Protein AF-A0A4Z2GE53-F1 (afdb_monomer)

pLDDT: mean 82.27, std 9.81, range [39.75, 93.56]

Radius of gyration: 18.79 Å; Cα contacts (8 Å, |Δi|>4): 258; chains: 1; bounding box: 50×31×54 Å

Secondary structure (DSSP, 8-state):
----S---TT-HHHHHHT----BTTB-TT-----EE-TT--EEEEEEB-S-TT-EEEEEETT--EEETTEEESEEEE-BT-EEEEEE---S---EEEEEEEEEEEEEESSSEEEEEEEEEEEEEEP-EE-

Mean predicted aligned error: 7.86 Å

Solvent-accessible s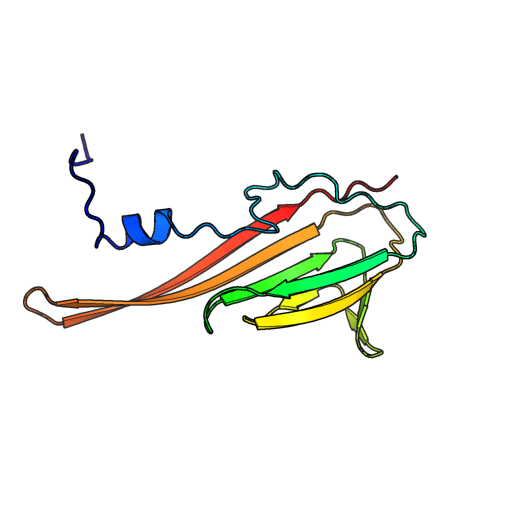urface area (backbone atoms only — not comparable to full-atom values): 7638 Å² total; per-residue (Å²): 134,90,74,75,95,69,84,53,80,87,36,66,74,50,49,55,72,68,60,77,79,57,61,96,86,29,51,89,41,67,48,75,89,53,65,51,43,59,68,40,85,45,75,48,81,49,69,24,78,70,52,93,51,35,43,33,37,42,32,39,43,85,30,53,28,43,44,95,97,39,80,42,42,62,48,78,30,42,41,83,34,73,50,67,34,42,30,53,35,78,46,70,39,45,33,36,40,37,39,35,39,55,54,75,52,75,50,79,85,88,62,82,48,76,50,76,51,75,50,76,50,78,33,55,33,62,34,47,47,105

Structure (mmCIF, N/CA/C/O backbone):
data_AF-A0A4Z2GE53-F1
#
_entry.id   AF-A0A4Z2GE53-F1
#
loop_
_atom_site.group_PDB
_atom_site.id
_atom_site.type_symbol
_atom_site.label_atom_id
_atom_site.label_alt_id
_atom_site.label_comp_id
_atom_site.label_asym_id
_atom_site.label_entity_id
_atom_site.label_seq_id
_atom_site.pdbx_PDB_ins_code
_atom_site.Cartn_x
_atom_site.Cartn_y
_atom_site.Cartn_z
_atom_site.occupancy
_atom_site.B_iso_or_equiv
_atom_site.auth_seq_id
_atom_site.auth_comp_id
_atom_site.auth_asym_id
_atom_site.auth_atom_id
_atom_site.pdbx_PDB_model_num
ATOM 1 N N . MET A 1 1 ? 6.035 20.461 -33.605 1.00 39.75 1 MET A N 1
ATOM 2 C CA . MET A 1 1 ? 4.991 19.574 -33.055 1.00 39.75 1 MET A CA 1
ATOM 3 C C . MET A 1 1 ? 5.729 18.315 -32.642 1.00 39.75 1 MET A C 1
ATOM 5 O O . MET A 1 1 ? 6.216 17.613 -33.514 1.00 39.75 1 MET A O 1
ATOM 9 N N . PHE A 1 2 ? 6.036 18.197 -31.351 1.00 47.28 2 PHE A N 1
ATOM 10 C CA . PHE A 1 2 ? 6.954 17.187 -30.820 1.00 47.28 2 PHE A CA 1
ATOM 11 C C . PHE A 1 2 ? 6.198 15.880 -30.575 1.00 47.28 2 PHE A C 1
ATOM 13 O O . PHE A 1 2 ? 5.141 15.904 -29.953 1.00 47.28 2 PHE A O 1
ATOM 20 N N . GLY A 1 3 ? 6.745 14.780 -31.091 1.00 52.62 3 GLY A N 1
ATOM 21 C CA . GLY A 1 3 ? 6.199 13.429 -30.993 1.00 52.62 3 GLY A CA 1
ATOM 22 C C . GLY A 1 3 ? 6.334 12.719 -32.336 1.00 52.62 3 GLY A C 1
ATOM 23 O O . GLY A 1 3 ? 5.514 12.931 -33.227 1.00 52.62 3 GLY A O 1
ATOM 24 N N . SER A 1 4 ? 7.397 11.929 -32.510 1.00 60.38 4 SER A N 1
ATOM 25 C CA . SER A 1 4 ? 7.471 10.962 -33.606 1.00 60.38 4 SER A CA 1
ATOM 26 C C . SER A 1 4 ? 6.324 9.963 -33.455 1.00 60.38 4 SER A C 1
ATOM 28 O O . SER A 1 4 ? 6.013 9.540 -32.347 1.00 60.38 4 SER A O 1
ATOM 30 N N . THR A 1 5 ? 5.694 9.576 -34.561 1.00 63.88 5 THR A N 1
ATOM 31 C CA . THR A 1 5 ? 4.633 8.552 -34.600 1.00 63.88 5 THR A CA 1
ATOM 32 C C . THR A 1 5 ? 5.128 7.139 -34.283 1.00 63.88 5 THR A C 1
ATOM 34 O O . THR A 1 5 ? 4.321 6.218 -34.205 1.00 63.88 5 THR A O 1
ATOM 37 N N . ASP A 1 6 ? 6.437 6.974 -34.100 1.00 67.31 6 ASP A N 1
ATOM 38 C CA . ASP A 1 6 ? 7.075 5.695 -33.832 1.00 67.31 6 ASP A CA 1
ATOM 39 C C . ASP A 1 6 ? 7.196 5.472 -32.321 1.00 67.31 6 ASP A C 1
ATOM 41 O O . ASP A 1 6 ? 7.840 6.244 -31.607 1.00 67.31 6 ASP A O 1
ATOM 45 N N . THR A 1 7 ? 6.568 4.404 -31.832 1.00 73.50 7 THR A N 1
ATOM 46 C CA . THR A 1 7 ? 6.770 3.894 -30.474 1.00 73.50 7 THR A CA 1
ATOM 47 C C . THR A 1 7 ? 8.123 3.193 -30.412 1.00 73.50 7 THR A C 1
ATOM 49 O O . THR A 1 7 ? 8.317 2.219 -31.139 1.00 73.50 7 THR A O 1
ATOM 52 N N . ASN A 1 8 ? 9.036 3.656 -29.555 1.00 81.56 8 ASN A N 1
ATOM 53 C CA . ASN A 1 8 ? 10.274 2.941 -29.239 1.00 81.56 8 ASN A CA 1
ATOM 54 C C . ASN A 1 8 ? 10.051 2.065 -27.993 1.00 81.56 8 ASN A C 1
ATOM 56 O O . ASN A 1 8 ? 9.977 2.627 -26.900 1.00 81.56 8 ASN A O 1
ATOM 60 N N . PRO A 1 9 ? 9.954 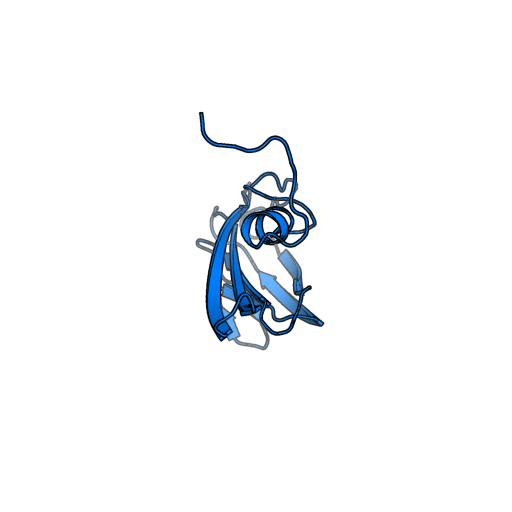0.727 -28.121 1.00 79.56 9 PRO A N 1
ATOM 61 C CA . PRO A 1 9 ? 9.722 -0.152 -26.978 1.00 79.56 9 PRO A CA 1
ATOM 62 C C . PRO A 1 9 ? 10.863 -0.155 -25.959 1.00 79.56 9 PRO A C 1
ATOM 64 O O . PRO A 1 9 ? 10.621 -0.469 -24.805 1.00 79.56 9 PRO A O 1
ATOM 67 N N . GLU A 1 10 ? 12.075 0.205 -26.388 1.00 79.12 10 GLU A N 1
ATOM 68 C CA . GLU A 1 10 ? 13.279 0.283 -25.547 1.00 79.12 10 GLU A CA 1
ATOM 69 C C . GLU A 1 10 ? 13.484 1.690 -24.955 1.00 79.12 10 GLU A C 1
ATOM 71 O O . GLU A 1 10 ? 14.513 1.983 -24.346 1.00 79.12 10 GLU A O 1
ATOM 76 N N . GLY A 1 11 ? 12.548 2.613 -25.197 1.00 82.25 11 GLY A N 1
ATOM 77 C CA . GLY A 1 11 ? 12.597 3.943 -24.604 1.00 82.25 11 GLY A CA 1
ATOM 78 C C . GLY A 1 11 ? 12.228 3.881 -23.125 1.00 82.25 11 GLY A C 1
ATOM 79 O O . GLY A 1 11 ? 11.175 3.352 -22.790 1.00 82.25 11 GLY A O 1
ATOM 80 N N . GLU A 1 12 ? 13.042 4.483 -22.257 1.00 78.00 12 GLU A N 1
ATOM 81 C CA . GLU A 1 12 ? 12.799 4.514 -20.802 1.00 78.00 12 GLU A CA 1
ATOM 82 C C . GLU A 1 12 ? 11.408 5.065 -20.465 1.00 78.00 12 GLU A C 1
ATOM 84 O O . GLU A 1 12 ? 10.641 4.429 -19.751 1.00 78.00 12 GLU A O 1
ATOM 89 N N . ASP A 1 13 ? 11.036 6.199 -21.069 1.00 81.69 13 ASP A N 1
ATOM 90 C CA . ASP A 1 13 ? 9.712 6.802 -20.882 1.00 81.69 13 ASP A CA 1
ATOM 91 C C . ASP A 1 13 ? 8.575 5.860 -21.320 1.00 81.69 13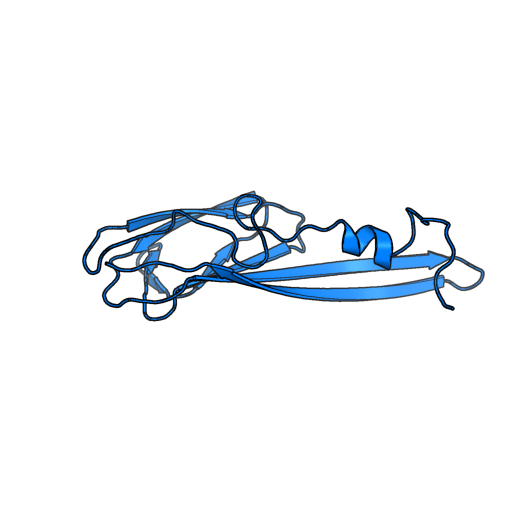 ASP A C 1
ATOM 93 O O . ASP A 1 13 ? 7.477 5.899 -20.762 1.00 81.69 13 ASP A O 1
ATOM 97 N N . PHE A 1 14 ? 8.819 5.009 -22.324 1.00 84.62 14 PHE A N 1
ATOM 98 C CA . PHE A 1 14 ? 7.842 4.031 -22.793 1.00 84.62 14 PHE A CA 1
ATOM 99 C C . PHE A 1 14 ? 7.737 2.850 -21.826 1.00 84.62 14 PHE A C 1
ATOM 101 O O . PHE A 1 14 ? 6.623 2.484 -21.451 1.00 84.62 14 PHE A O 1
ATOM 108 N N . GLU A 1 15 ? 8.856 2.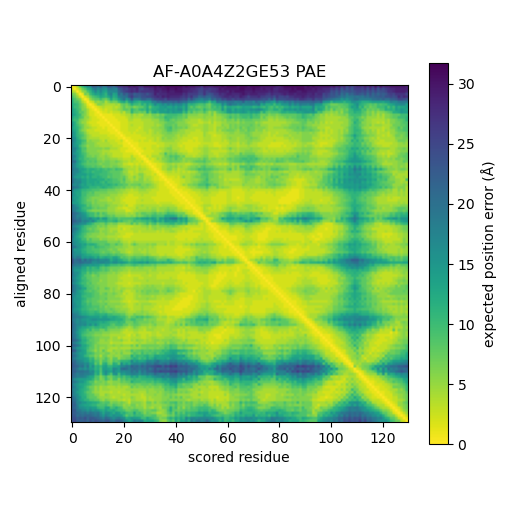270 -21.390 1.00 83.81 15 GLU A N 1
ATOM 109 C CA . GLU A 1 15 ? 8.867 1.196 -20.389 1.00 83.81 15 GLU A CA 1
ATOM 110 C C . GLU A 1 15 ? 8.202 1.653 -19.083 1.00 83.81 15 GLU A C 1
ATOM 112 O O . GLU A 1 15 ? 7.268 0.998 -18.617 1.00 83.81 15 GLU A O 1
ATOM 117 N N . GLU A 1 16 ? 8.587 2.823 -18.567 1.00 81.88 16 GLU A N 1
ATOM 118 C CA . GLU A 1 16 ? 8.034 3.421 -17.347 1.00 81.88 16 GLU A CA 1
ATOM 119 C C . GLU A 1 16 ? 6.528 3.683 -17.482 1.00 81.88 16 GLU A C 1
ATOM 121 O O . GLU A 1 16 ? 5.758 3.387 -16.570 1.00 81.88 16 GLU A O 1
ATOM 126 N N . SER A 1 17 ? 6.060 4.153 -18.646 1.00 83.94 17 SER A N 1
ATOM 127 C CA . SER A 1 17 ? 4.624 4.384 -18.876 1.00 83.94 17 SER A CA 1
ATOM 128 C C . SER A 1 17 ? 3.766 3.115 -18.793 1.00 83.94 17 SER A C 1
ATOM 130 O O . SER A 1 17 ? 2.557 3.205 -18.570 1.00 83.94 17 SER A O 1
ATOM 132 N N . ASN A 1 18 ? 4.381 1.941 -18.961 1.00 87.19 18 ASN A N 1
ATOM 133 C CA . ASN A 1 18 ? 3.722 0.642 -18.863 1.00 87.19 18 ASN A CA 1
ATOM 134 C C . ASN A 1 18 ? 3.835 0.022 -17.455 1.00 87.19 18 ASN A C 1
ATOM 136 O O . ASN A 1 18 ? 3.210 -1.012 -17.192 1.00 87.19 18 ASN A O 1
ATOM 140 N N . LEU A 1 19 ? 4.594 0.634 -16.538 1.00 84.69 19 LEU A N 1
ATOM 141 C CA . LEU A 1 19 ? 4.681 0.212 -15.142 1.00 84.69 19 LEU A CA 1
ATOM 142 C C . LEU A 1 19 ? 3.471 0.732 -14.360 1.00 84.69 19 LEU A C 1
ATOM 144 O O . LEU A 1 19 ? 3.417 1.845 -13.842 1.00 84.69 19 LEU A O 1
ATOM 148 N N . MET A 1 20 ? 2.455 -0.121 -14.270 1.00 85.94 20 MET A N 1
ATOM 149 C CA . MET A 1 20 ? 1.202 0.214 -13.603 1.00 85.94 20 MET A CA 1
ATOM 150 C C . MET A 1 20 ? 1.302 -0.032 -12.090 1.00 85.94 20 MET A C 1
ATOM 152 O O . MET A 1 20 ? 1.024 -1.132 -11.607 1.00 85.94 20 MET A O 1
ATOM 156 N N . HIS A 1 21 ? 1.659 0.995 -11.317 1.00 86.62 21 HIS A N 1
ATOM 157 C CA . HIS A 1 21 ? 1.639 0.921 -9.851 1.00 86.62 21 HIS A CA 1
ATOM 158 C C . HIS A 1 21 ? 0.191 0.847 -9.363 1.00 86.62 21 HIS A C 1
ATOM 160 O O . HIS A 1 21 ? -0.558 1.801 -9.548 1.00 86.62 21 HIS A O 1
ATOM 166 N N . ALA A 1 22 ? -0.240 -0.262 -8.761 1.00 86.81 22 ALA A N 1
ATOM 167 C CA . ALA A 1 22 ? -1.659 -0.508 -8.497 1.00 86.81 22 ALA A CA 1
ATOM 168 C C . ALA A 1 22 ? -1.918 -1.263 -7.187 1.00 86.81 22 ALA A C 1
ATOM 170 O O . ALA A 1 22 ? -1.146 -2.132 -6.787 1.00 86.81 22 ALA A O 1
ATOM 171 N N . VAL A 1 23 ? -3.079 -1.010 -6.578 1.00 88.12 23 VAL A N 1
ATOM 172 C CA . VAL A 1 23 ? -3.636 -1.828 -5.489 1.00 88.12 23 VAL A CA 1
ATOM 173 C C . VAL A 1 23 ? -4.753 -2.690 -6.065 1.00 88.12 23 VAL A C 1
ATOM 175 O O . VAL A 1 23 ? -5.705 -2.164 -6.631 1.00 88.12 23 VAL A O 1
ATOM 178 N N . ASN A 1 24 ? -4.658 -4.019 -5.957 1.00 88.31 24 ASN A N 1
ATOM 179 C CA . ASN A 1 24 ? -5.639 -4.958 -6.531 1.00 88.31 24 ASN A CA 1
ATOM 180 C C . ASN A 1 24 ? -5.933 -4.717 -8.035 1.00 88.31 24 ASN A C 1
ATOM 182 O O . ASN A 1 24 ? -7.061 -4.899 -8.497 1.00 88.31 24 ASN A O 1
ATOM 186 N N . GLY A 1 25 ? -4.936 -4.259 -8.804 1.00 88.25 25 GLY A N 1
ATOM 187 C CA . GLY A 1 25 ? -5.102 -3.910 -10.223 1.00 88.25 25 GLY A CA 1
ATOM 188 C C . GLY A 1 25 ? -5.953 -2.655 -10.469 1.00 88.25 25 GLY A C 1
ATOM 189 O O . GLY A 1 25 ? -6.539 -2.499 -11.541 1.00 88.25 25 GLY A O 1
ATOM 190 N N . ARG A 1 26 ? -6.088 -1.787 -9.463 1.00 89.12 26 ARG A N 1
ATOM 191 C CA . ARG A 1 26 ? -6.779 -0.493 -9.503 1.00 89.12 26 ARG A CA 1
ATOM 192 C C . ARG A 1 26 ? -5.787 0.630 -9.211 1.00 89.12 26 ARG A C 1
ATOM 194 O O . ARG A 1 26 ? -4.817 0.433 -8.484 1.00 89.12 26 ARG A O 1
ATOM 201 N N . MET A 1 27 ? -6.014 1.791 -9.816 1.00 85.88 27 MET A N 1
ATOM 202 C CA . MET A 1 27 ? -5.088 2.927 -9.830 1.00 85.88 27 MET A CA 1
ATOM 203 C C . MET A 1 27 ? -5.843 4.245 -9.711 1.00 85.88 27 MET A C 1
ATOM 205 O O . MET A 1 27 ? -7.043 4.307 -9.971 1.00 85.88 27 MET A O 1
ATOM 209 N N . TYR A 1 28 ? -5.140 5.313 -9.333 1.00 83.44 28 TYR A N 1
ATOM 210 C CA . TYR A 1 28 ? -5.703 6.671 -9.275 1.00 83.44 28 TYR A CA 1
ATOM 211 C C . TYR A 1 28 ? -6.999 6.773 -8.446 1.00 83.44 28 TYR A C 1
ATOM 213 O O . TYR A 1 28 ? -7.913 7.521 -8.781 1.00 83.44 28 TYR A O 1
ATOM 221 N N . GLY A 1 29 ? -7.091 5.984 -7.370 1.00 80.69 29 GLY A N 1
ATOM 222 C CA . GLY A 1 29 ? -8.221 6.009 -6.439 1.00 80.69 29 GLY A CA 1
ATOM 223 C C . GLY A 1 29 ? -9.531 5.423 -6.959 1.00 80.69 29 GLY A C 1
ATOM 224 O O . GLY A 1 29 ? -10.580 5.661 -6.370 1.00 80.69 29 GLY A O 1
ATOM 225 N N . ASN A 1 30 ? -9.494 4.616 -8.022 1.00 83.69 30 ASN A N 1
ATOM 226 C CA . ASN A 1 30 ? -10.677 3.912 -8.529 1.00 83.69 30 ASN A CA 1
ATOM 227 C C . ASN A 1 30 ? -10.959 2.562 -7.832 1.00 83.69 30 ASN A C 1
ATOM 229 O O . ASN A 1 30 ? -11.796 1.787 -8.303 1.00 83.69 30 ASN A O 1
ATOM 233 N N . LEU A 1 31 ? -10.267 2.260 -6.728 1.00 84.88 31 LEU A N 1
ATOM 234 C CA . LEU A 1 31 ? -10.531 1.074 -5.918 1.00 84.88 31 LEU A CA 1
ATOM 235 C C . LEU A 1 31 ? -11.789 1.300 -5.068 1.00 84.88 31 LEU A C 1
ATOM 237 O O . LEU A 1 31 ? -11.808 2.162 -4.196 1.00 84.88 31 LEU A O 1
ATOM 241 N N . GLN A 1 32 ? -12.829 0.512 -5.334 1.00 83.00 32 GLN A N 1
ATOM 242 C CA . GLN A 1 32 ? -14.108 0.542 -4.620 1.00 83.00 32 GLN A CA 1
ATOM 243 C C . GLN A 1 32 ? -14.265 -0.695 -3.726 1.00 83.00 32 GLN A C 1
ATOM 245 O O . GLN A 1 32 ? -13.573 -1.696 -3.917 1.00 83.00 32 GLN A O 1
ATOM 250 N N . GLY A 1 33 ? -15.210 -0.644 -2.784 1.00 82.12 33 GLY A N 1
ATOM 251 C CA . GLY A 1 33 ? -15.574 -1.789 -1.940 1.00 82.12 33 GLY A CA 1
ATOM 252 C C . GLY A 1 33 ? -14.728 -1.957 -0.677 1.00 82.12 33 GLY A C 1
ATOM 253 O O . GLY A 1 33 ? -14.840 -2.978 -0.004 1.00 82.12 33 GLY A O 1
ATOM 254 N N . LEU A 1 34 ? -13.894 -0.969 -0.342 1.00 81.25 34 LEU A N 1
ATOM 255 C CA . LEU A 1 34 ? -13.251 -0.869 0.965 1.00 81.25 34 LEU A CA 1
ATOM 256 C C . LEU A 1 34 ? -14.114 0.026 1.868 1.00 81.25 34 LEU A C 1
ATOM 258 O O . LEU A 1 34 ? -13.850 1.214 2.024 1.00 81.25 34 LEU A O 1
ATOM 262 N N . GLU A 1 35 ? -15.177 -0.547 2.424 1.00 79.12 35 GLU A N 1
ATOM 263 C CA . GLU A 1 35 ? -16.066 0.124 3.381 1.00 79.12 35 GLU A CA 1
ATOM 264 C C . GLU A 1 35 ? -15.948 -0.551 4.756 1.00 79.12 35 GLU A C 1
ATOM 266 O O . GLU A 1 35 ? -15.811 -1.774 4.839 1.00 79.12 35 GLU A O 1
ATOM 271 N N . MET A 1 36 ? -15.971 0.224 5.841 1.00 80.75 36 MET A N 1
ATOM 272 C CA . MET A 1 36 ? -15.929 -0.298 7.217 1.00 80.75 36 MET A CA 1
ATOM 273 C C . MET A 1 36 ? -16.653 0.630 8.189 1.00 80.75 36 MET A C 1
ATOM 275 O O . MET A 1 36 ? -16.522 1.835 8.073 1.00 80.75 36 MET A O 1
ATOM 279 N N . CYS A 1 37 ? -17.366 0.135 9.193 1.00 82.81 37 CYS A N 1
ATOM 280 C CA . CYS A 1 37 ? -18.011 1.009 10.180 1.00 82.81 37 CYS A CA 1
ATOM 281 C C . CYS A 1 37 ? -17.080 1.288 11.360 1.00 82.81 37 CYS A C 1
ATOM 283 O O . CYS A 1 37 ? -16.268 0.440 11.744 1.00 82.81 37 CYS A O 1
ATOM 285 N N . ALA A 1 38 ? -17.234 2.452 11.997 1.00 85.25 38 ALA A N 1
ATOM 286 C CA . ALA A 1 38 ? -16.573 2.709 13.272 1.00 85.25 38 ALA A CA 1
ATOM 287 C C . ALA A 1 38 ? -16.942 1.615 14.294 1.00 85.25 38 ALA A C 1
ATOM 289 O O . ALA A 1 38 ? -18.112 1.304 14.510 1.00 85.25 38 ALA A O 1
ATOM 290 N N . GLY A 1 39 ? -15.933 1.023 14.929 1.00 85.38 39 GLY A N 1
ATOM 291 C CA . GLY A 1 39 ? -16.090 -0.071 15.886 1.00 85.38 39 GLY A CA 1
ATOM 292 C C . GLY A 1 39 ? -16.024 -1.482 15.292 1.00 85.38 39 GLY A C 1
ATOM 293 O O . GLY A 1 39 ? -15.886 -2.428 16.078 1.00 85.38 39 GLY A O 1
ATOM 294 N N . ASP A 1 40 ? -16.036 -1.645 13.965 1.00 89.12 40 ASP A N 1
ATOM 295 C CA . ASP A 1 40 ? -15.919 -2.956 13.317 1.00 89.12 40 ASP A CA 1
ATOM 296 C C . ASP A 1 40 ? -14.570 -3.623 13.602 1.00 89.12 40 ASP A C 1
ATOM 298 O O . ASP A 1 40 ? -13.531 -2.982 13.729 1.00 89.12 40 ASP A O 1
ATOM 302 N N . LYS A 1 41 ? -14.550 -4.955 13.680 1.00 90.69 41 LYS A N 1
ATOM 303 C CA . LYS A 1 41 ? -13.292 -5.709 13.770 1.00 90.69 41 LYS A CA 1
ATOM 304 C C . LYS A 1 41 ? -12.829 -6.070 12.366 1.00 90.69 41 LYS A C 1
ATOM 306 O O . LYS A 1 41 ? -13.285 -7.059 11.798 1.00 90.69 41 LYS A O 1
ATOM 311 N N . VAL A 1 42 ? -11.903 -5.287 11.828 1.00 90.31 42 VAL A N 1
ATOM 312 C CA . VAL A 1 42 ? -11.390 -5.444 10.465 1.00 90.31 42 VAL A CA 1
ATOM 313 C C . VAL A 1 42 ? -10.067 -6.207 10.486 1.00 90.31 42 VAL A C 1
ATOM 315 O O . VAL A 1 42 ? -9.151 -5.877 11.241 1.00 90.31 42 VAL A O 1
ATOM 318 N N . SER A 1 43 ? -9.953 -7.234 9.644 1.00 92.81 43 SER A N 1
ATOM 319 C CA . SER A 1 43 ? -8.700 -7.964 9.417 1.00 92.81 43 SER A CA 1
ATOM 320 C C . SER A 1 43 ? -8.214 -7.705 7.997 1.00 92.81 43 SER A C 1
ATOM 322 O O . SER A 1 43 ? -8.853 -8.113 7.030 1.00 92.81 43 SER A O 1
ATOM 324 N N . TRP A 1 44 ? -7.080 -7.027 7.879 1.00 91.81 44 TRP A N 1
ATOM 325 C CA . TRP A 1 44 ? -6.430 -6.728 6.613 1.00 91.81 44 TRP A CA 1
ATOM 326 C C . TRP A 1 44 ? -5.441 -7.832 6.262 1.00 91.81 44 TRP A C 1
ATOM 328 O O . TRP A 1 44 ? -4.500 -8.083 7.017 1.00 91.81 44 TRP A O 1
ATOM 338 N N . TYR A 1 45 ? -5.637 -8.456 5.104 1.00 93.38 45 TYR A N 1
ATOM 339 C CA . TYR A 1 45 ? -4.701 -9.403 4.506 1.00 93.38 45 TYR A CA 1
ATOM 340 C C . TYR A 1 45 ? -4.057 -8.732 3.304 1.00 93.38 45 TYR A C 1
ATOM 342 O O . TYR A 1 45 ? -4.728 -8.449 2.315 1.00 93.38 45 TYR A O 1
ATOM 350 N N . THR A 1 46 ? -2.768 -8.445 3.402 1.00 92.12 46 THR A N 1
ATOM 351 C CA . THR A 1 46 ? -2.041 -7.719 2.365 1.00 92.12 46 THR A CA 1
ATOM 352 C C . THR A 1 46 ? -0.807 -8.492 1.945 1.00 92.12 46 THR A C 1
ATOM 354 O O . THR A 1 46 ? -0.223 -9.255 2.720 1.00 92.12 46 THR A O 1
ATOM 357 N N . PHE A 1 47 ? -0.408 -8.303 0.695 1.00 91.69 47 PHE A N 1
ATOM 358 C CA . PHE A 1 47 ? 0.811 -8.876 0.157 1.00 91.69 47 PHE A CA 1
ATOM 359 C C . PHE A 1 47 ? 1.432 -7.912 -0.849 1.00 91.69 47 PHE A C 1
ATOM 361 O O . PHE A 1 47 ? 0.717 -7.253 -1.602 1.00 91.69 47 PHE A O 1
ATOM 368 N N . GLY A 1 48 ? 2.757 -7.787 -0.807 1.00 89.56 48 GLY A N 1
ATOM 369 C CA . GLY A 1 48 ? 3.529 -7.018 -1.777 1.00 89.56 48 GLY A CA 1
ATOM 370 C C . GLY A 1 48 ? 3.938 -7.910 -2.945 1.00 89.56 48 GLY A C 1
ATOM 371 O O . GLY A 1 48 ? 4.459 -9.008 -2.737 1.00 89.56 48 GLY A O 1
ATOM 372 N N . LEU A 1 49 ? 3.709 -7.442 -4.168 1.00 87.44 49 LEU A N 1
ATOM 373 C CA . LEU A 1 49 ? 4.191 -8.064 -5.402 1.00 87.44 49 LEU A CA 1
ATOM 374 C C . LEU A 1 49 ? 5.112 -7.077 -6.114 1.00 87.44 49 LEU A C 1
ATOM 376 O O . LEU A 1 49 ? 4.877 -5.877 -6.041 1.00 87.44 49 LEU A O 1
ATOM 380 N N . GLY A 1 50 ? 6.128 -7.584 -6.805 1.00 84.50 50 GLY A N 1
ATOM 381 C CA . GLY A 1 50 ? 7.099 -6.757 -7.515 1.00 84.50 50 GLY A CA 1
ATOM 382 C C . GLY A 1 50 ? 8.491 -7.378 -7.505 1.00 84.50 50 GLY A C 1
ATOM 383 O O . GLY A 1 50 ? 8.661 -8.577 -7.278 1.00 84.50 50 GLY A O 1
ATOM 384 N N . THR A 1 51 ? 9.480 -6.535 -7.740 1.00 82.25 51 THR A N 1
ATOM 385 C CA . THR A 1 51 ? 10.923 -6.784 -7.712 1.00 82.25 51 THR A CA 1
ATOM 386 C C . THR A 1 51 ? 11.544 -6.205 -6.441 1.00 82.25 51 THR A C 1
ATOM 388 O O . THR A 1 51 ? 10.927 -5.379 -5.789 1.00 82.25 51 THR A O 1
ATOM 391 N N . GLU A 1 52 ? 12.767 -6.598 -6.072 1.00 71.56 52 GLU A N 1
ATOM 392 C CA . GLU A 1 52 ? 13.418 -6.248 -4.785 1.00 71.56 52 GLU A CA 1
ATOM 393 C C . GLU A 1 52 ? 13.428 -4.746 -4.426 1.00 71.56 52 GLU A C 1
ATOM 395 O O . GLU A 1 52 ? 13.481 -4.376 -3.255 1.00 71.56 52 GLU A O 1
ATOM 400 N N . VAL A 1 53 ? 13.337 -3.884 -5.432 1.00 77.75 53 VAL A N 1
ATOM 401 C CA . VAL A 1 53 ? 13.351 -2.421 -5.324 1.00 77.75 53 VAL A CA 1
ATOM 402 C C . VAL A 1 53 ? 11.963 -1.796 -5.122 1.00 77.75 53 VAL A C 1
ATOM 404 O O . VAL A 1 53 ? 11.868 -0.577 -5.004 1.00 77.75 53 VAL A O 1
ATOM 407 N N . ASP A 1 54 ? 10.900 -2.600 -5.054 1.00 83.56 54 ASP A N 1
ATOM 408 C CA . ASP A 1 54 ? 9.519 -2.165 -4.832 1.00 83.56 54 ASP A CA 1
ATOM 409 C C . ASP A 1 54 ? 9.169 -2.139 -3.337 1.00 83.56 54 ASP A C 1
ATOM 411 O O . ASP A 1 54 ? 9.014 -3.175 -2.684 1.00 83.56 54 ASP A O 1
ATOM 415 N N . ILE A 1 55 ? 8.990 -0.943 -2.777 1.00 88.00 55 ILE A N 1
ATOM 416 C CA . ILE A 1 55 ? 8.556 -0.749 -1.390 1.00 88.00 55 ILE A CA 1
ATOM 417 C C . ILE A 1 55 ? 7.171 -0.120 -1.395 1.00 88.00 55 ILE A C 1
ATOM 419 O O . ILE A 1 55 ? 6.980 0.994 -1.879 1.00 88.00 55 ILE A O 1
ATOM 423 N N . HIS A 1 56 ? 6.202 -0.804 -0.793 1.00 90.44 56 HIS A N 1
ATOM 424 C CA . HIS A 1 56 ? 4.859 -0.263 -0.619 1.00 90.44 56 HIS A CA 1
ATOM 425 C C . HIS A 1 56 ? 4.615 0.136 0.838 1.00 90.44 56 HIS A C 1
ATOM 427 O O . HIS A 1 56 ? 4.918 -0.619 1.762 1.00 90.44 56 HIS A O 1
ATOM 433 N N . GLY A 1 57 ? 4.014 1.301 1.051 1.00 91.12 57 GLY A N 1
ATOM 434 C CA . GLY A 1 57 ? 3.488 1.756 2.330 1.00 91.12 57 GLY A CA 1
ATOM 435 C C . GLY A 1 57 ? 1.969 1.864 2.268 1.00 91.12 57 GLY A C 1
ATOM 436 O O . GLY A 1 57 ? 1.426 2.598 1.453 1.00 91.12 57 GLY A O 1
ATOM 437 N N . VAL A 1 58 ? 1.259 1.141 3.130 1.00 91.44 58 VAL A N 1
ATOM 438 C CA . VAL A 1 58 ? -0.194 1.287 3.295 1.00 91.44 58 VAL A CA 1
ATOM 439 C C . VAL A 1 58 ? -0.455 2.040 4.591 1.00 91.44 58 VAL A C 1
ATOM 441 O O . VAL A 1 58 ? -0.279 1.484 5.673 1.00 91.44 58 VAL A O 1
ATOM 444 N N . TYR A 1 59 ? -0.833 3.306 4.476 1.00 91.38 59 TYR A N 1
ATOM 445 C CA . TYR A 1 59 ? -1.132 4.206 5.581 1.00 91.38 59 TYR A CA 1
ATOM 446 C C . TYR A 1 59 ? -2.643 4.330 5.786 1.00 91.38 59 TYR A C 1
ATOM 448 O O . TYR A 1 59 ? -3.398 4.544 4.837 1.00 91.38 59 TYR A O 1
ATOM 456 N N . PHE A 1 60 ? -3.079 4.208 7.037 1.00 90.00 60 PHE A N 1
ATOM 457 C CA . PHE A 1 60 ? -4.473 4.365 7.434 1.00 90.00 60 PHE A CA 1
ATOM 458 C C . PHE A 1 60 ? -4.653 5.697 8.162 1.00 90.00 60 PHE A C 1
ATOM 460 O O . PHE A 1 60 ? -4.221 5.860 9.302 1.00 90.00 60 PHE A O 1
ATOM 467 N N . GLU A 1 61 ? -5.302 6.662 7.520 1.00 88.50 61 GLU A N 1
ATOM 468 C CA . GLU A 1 61 ? -5.513 7.979 8.116 1.00 88.50 61 GLU A CA 1
ATOM 469 C C . GLU A 1 61 ? -6.477 7.899 9.302 1.00 88.50 61 GLU A C 1
ATOM 471 O O . GLU A 1 61 ? -7.537 7.270 9.237 1.00 88.50 61 GLU A O 1
ATOM 476 N N . GLY A 1 62 ? -6.075 8.516 10.416 1.00 86.88 62 GLY A N 1
ATOM 477 C CA . GLY A 1 62 ? -6.854 8.568 11.657 1.00 86.88 62 GLY A CA 1
ATOM 478 C C . GLY A 1 62 ? -7.002 7.231 12.392 1.00 86.88 62 GLY A C 1
ATOM 479 O O . GLY A 1 62 ? -7.508 7.206 13.511 1.00 86.88 62 GLY A O 1
ATOM 480 N N . ASN A 1 63 ? -6.536 6.122 11.813 1.00 88.81 63 ASN A N 1
ATOM 481 C CA . ASN A 1 63 ? -6.751 4.780 12.336 1.00 88.81 63 ASN A CA 1
ATOM 482 C C . ASN A 1 63 ? -5.428 4.044 12.553 1.00 88.81 63 ASN A C 1
ATOM 484 O O . ASN A 1 63 ? -4.438 4.253 11.861 1.00 88.81 63 ASN A O 1
ATOM 488 N N . THR A 1 64 ? -5.414 3.139 13.529 1.00 91.38 64 THR A N 1
ATOM 489 C CA . THR A 1 64 ? -4.250 2.293 13.809 1.00 91.38 64 THR A CA 1
ATOM 490 C C . THR A 1 64 ? -4.643 0.826 13.789 1.00 91.38 64 THR A C 1
ATOM 492 O O . THR A 1 64 ? -5.795 0.455 14.025 1.00 91.38 64 THR A O 1
ATOM 495 N N . PHE A 1 65 ? -3.671 -0.028 13.509 1.00 91.75 65 PHE A N 1
ATOM 496 C CA . PHE A 1 65 ? -3.818 -1.470 13.530 1.00 91.75 65 PHE A CA 1
ATOM 497 C C . PHE A 1 65 ? -2.776 -2.104 14.449 1.00 91.75 65 PHE A C 1
ATOM 499 O O . PHE A 1 65 ? -1.698 -1.563 14.707 1.00 91.75 65 PHE A O 1
ATOM 506 N N . LYS A 1 66 ? -3.094 -3.301 14.932 1.00 91.81 66 LYS A N 1
ATOM 507 C CA . LYS A 1 66 ? -2.193 -4.151 15.702 1.00 91.81 66 LYS A CA 1
ATOM 508 C C . LYS A 1 66 ? -1.538 -5.176 14.784 1.00 91.81 66 LYS A C 1
ATOM 510 O O . LYS A 1 66 ? -2.222 -5.934 14.094 1.00 91.81 66 LYS A O 1
ATOM 515 N N . LYS A 1 67 ? -0.207 -5.234 14.820 1.00 86.81 67 LYS A N 1
ATOM 516 C CA . LYS A 1 67 ? 0.628 -6.243 14.153 1.00 86.81 67 LYS A CA 1
ATOM 517 C C . LYS A 1 67 ? 1.715 -6.695 15.126 1.00 86.81 67 LYS A C 1
ATOM 519 O O . LYS A 1 67 ? 2.455 -5.863 15.644 1.00 86.81 67 LYS A O 1
ATOM 524 N N . GLN A 1 68 ? 1.792 -8.001 15.400 1.00 81.81 68 GLN A N 1
ATOM 525 C CA . GLN A 1 68 ? 2.812 -8.609 16.278 1.00 81.81 68 GLN A CA 1
ATOM 526 C C . GLN A 1 68 ? 3.006 -7.854 17.612 1.00 81.81 68 GLN A C 1
ATOM 528 O O . GLN A 1 68 ? 4.113 -7.487 17.986 1.00 81.81 68 GLN A O 1
ATOM 533 N N . SER A 1 69 ? 1.904 -7.587 18.320 1.00 83.75 69 SER A N 1
ATOM 534 C CA . SER A 1 69 ? 1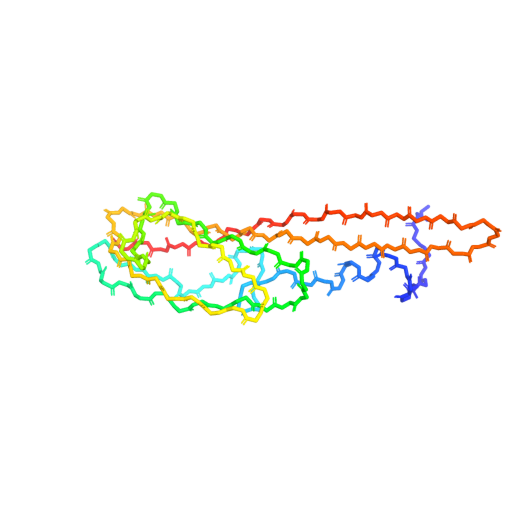.888 -6.865 19.605 1.00 83.75 69 SER A CA 1
ATOM 535 C C . SER A 1 69 ? 2.328 -5.389 19.566 1.00 83.75 69 SER A C 1
ATOM 537 O O . SER A 1 69 ? 2.440 -4.765 20.619 1.00 83.75 69 SER A O 1
ATOM 539 N N . THR A 1 70 ? 2.520 -4.808 18.378 1.00 88.69 70 THR A N 1
ATOM 540 C CA . THR A 1 70 ? 2.769 -3.371 18.185 1.00 88.69 70 THR A CA 1
ATOM 541 C C . THR A 1 70 ? 1.571 -2.689 17.533 1.00 88.69 70 THR A C 1
ATOM 543 O O . THR A 1 70 ? 0.881 -3.297 16.712 1.00 88.69 70 THR A O 1
ATOM 546 N N . THR A 1 71 ? 1.329 -1.431 17.901 1.00 92.50 71 THR A N 1
ATOM 547 C CA . THR A 1 71 ? 0.331 -0.564 17.261 1.00 92.50 71 THR A CA 1
ATOM 548 C C . THR A 1 71 ? 1.036 0.311 16.231 1.00 92.50 71 THR A C 1
ATOM 550 O O . THR A 1 71 ? 2.035 0.949 16.561 1.00 92.50 71 THR A O 1
ATOM 553 N N . ARG A 1 72 ? 0.544 0.321 14.991 1.00 92.69 72 ARG A N 1
ATOM 554 C CA . ARG A 1 72 ? 1.075 1.126 13.881 1.00 92.69 72 ARG A CA 1
ATOM 555 C C . ARG A 1 72 ? -0.067 1.6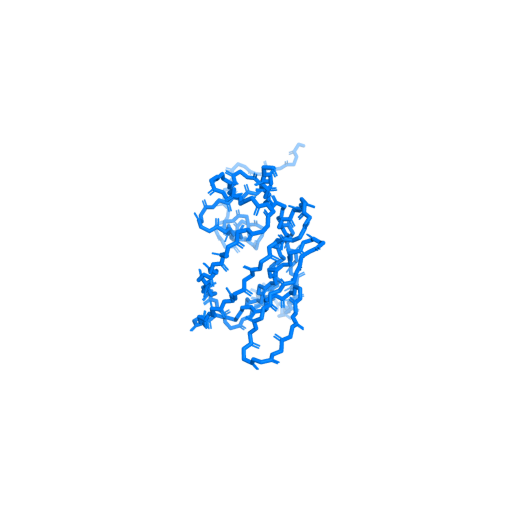77 13.030 1.00 92.69 72 ARG A C 1
ATOM 557 O O . ARG A 1 72 ? -1.171 1.147 13.062 1.00 92.69 72 ARG A O 1
ATOM 564 N N . ASP A 1 73 ? 0.212 2.723 12.272 1.00 92.25 73 ASP A N 1
ATOM 565 C CA . ASP A 1 73 ? -0.681 3.344 11.283 1.00 92.25 73 ASP A CA 1
ATOM 566 C C . ASP A 1 73 ? -0.271 3.018 9.837 1.00 92.25 73 ASP A C 1
ATOM 568 O O . ASP A 1 73 ? -1.090 3.075 8.926 1.00 92.25 73 ASP A O 1
ATOM 572 N N . THR A 1 74 ? 0.990 2.625 9.639 1.00 91.88 74 THR A N 1
ATOM 573 C CA . THR A 1 74 ? 1.585 2.348 8.333 1.00 91.88 74 THR A CA 1
ATOM 574 C C . THR A 1 74 ? 2.089 0.913 8.252 1.00 91.88 74 THR A C 1
ATOM 576 O O . THR A 1 74 ? 2.872 0.446 9.089 1.00 91.88 74 THR A O 1
ATOM 579 N N . LEU A 1 75 ? 1.657 0.200 7.216 1.00 92.00 75 LEU A N 1
ATOM 580 C CA . LEU A 1 75 ? 2.077 -1.154 6.895 1.00 92.00 75 LEU A CA 1
ATOM 581 C C . LEU A 1 75 ? 3.034 -1.143 5.702 1.00 92.00 75 LEU A C 1
ATOM 583 O O . LEU A 1 75 ? 2.614 -0.941 4.568 1.00 92.00 75 LEU A O 1
ATOM 587 N N . SER A 1 76 ? 4.314 -1.401 5.964 1.00 91.38 76 SER A N 1
ATOM 588 C CA . SER A 1 76 ? 5.310 -1.609 4.909 1.00 91.38 76 SER A CA 1
ATOM 589 C C . SER A 1 76 ? 5.198 -3.023 4.336 1.00 91.38 76 SER A C 1
ATOM 591 O O . SER A 1 76 ? 5.207 -3.998 5.100 1.00 91.38 76 SER A O 1
ATOM 593 N N . LEU A 1 77 ? 5.104 -3.129 3.012 1.00 91.00 77 LEU A N 1
ATOM 594 C CA . LEU A 1 77 ? 5.094 -4.377 2.255 1.00 91.00 77 LEU A CA 1
ATOM 595 C C . LEU A 1 77 ? 6.279 -4.379 1.294 1.00 91.00 77 LEU A C 1
ATOM 597 O O . LEU A 1 77 ? 6.457 -3.452 0.506 1.00 91.00 77 LEU A O 1
ATOM 601 N N . PHE A 1 78 ? 7.060 -5.447 1.380 1.00 90.50 78 PHE A N 1
ATOM 602 C CA . PHE A 1 78 ? 8.153 -5.746 0.467 1.00 90.50 78 PHE A CA 1
ATOM 603 C C . PHE A 1 78 ? 7.702 -6.822 -0.536 1.00 90.50 78 PHE A C 1
ATOM 605 O O . PHE A 1 78 ? 6.702 -7.515 -0.293 1.00 90.50 78 PHE A O 1
ATOM 612 N N . PRO A 1 79 ? 8.420 -7.008 -1.645 1.00 88.62 79 PRO A N 1
ATOM 613 C CA . PRO A 1 79 ? 8.077 -7.999 -2.655 1.00 88.62 79 PRO A CA 1
ATOM 614 C C . PRO A 1 79 ? 8.059 -9.403 -2.059 1.00 88.62 79 PRO A C 1
ATOM 616 O O . PRO A 1 79 ? 8.894 -9.749 -1.223 1.00 88.62 79 PRO A O 1
ATOM 619 N N . HIS A 1 80 ? 7.079 -10.205 -2.472 1.00 88.81 80 HIS A N 1
ATOM 620 C CA . HIS A 1 80 ? 6.849 -11.561 -1.965 1.00 88.81 80 HIS A CA 1
ATOM 621 C C . HIS A 1 80 ? 6.607 -11.641 -0.449 1.00 88.81 80 HIS A C 1
ATOM 623 O O . HIS A 1 80 ? 6.695 -12.722 0.137 1.00 88.81 80 HIS A O 1
ATOM 629 N N . THR A 1 81 ? 6.265 -10.526 0.204 1.00 90.31 81 THR A N 1
ATOM 630 C CA . THR A 1 81 ? 5.890 -10.534 1.621 1.00 90.31 81 THR A CA 1
ATOM 631 C C . THR A 1 81 ? 4.386 -10.479 1.792 1.00 90.31 81 THR A C 1
ATOM 633 O O . THR A 1 81 ? 3.683 -9.777 1.072 1.00 90.31 81 THR A O 1
ATOM 636 N N . THR A 1 82 ? 3.895 -11.203 2.792 1.00 92.06 82 THR A N 1
ATOM 637 C CA . THR A 1 82 ? 2.506 -11.149 3.252 1.00 92.06 82 THR A CA 1
ATOM 638 C C . THR A 1 82 ? 2.461 -10.541 4.645 1.00 92.06 82 THR A C 1
ATOM 640 O O . THR A 1 82 ? 3.302 -10.859 5.492 1.00 92.06 82 THR A O 1
ATOM 643 N N . ALA A 1 83 ? 1.455 -9.725 4.931 1.00 91.31 83 ALA A N 1
ATOM 644 C CA . ALA A 1 83 ? 1.203 -9.222 6.267 1.00 91.31 83 ALA A CA 1
ATOM 645 C C . ALA A 1 83 ? -0.285 -9.277 6.611 1.00 91.31 83 ALA A C 1
ATOM 647 O O . ALA A 1 83 ? -1.157 -9.004 5.791 1.00 91.31 83 ALA A O 1
ATOM 648 N N . THR A 1 84 ? -0.559 -9.600 7.872 1.00 92.50 84 THR A N 1
ATOM 649 C CA . THR A 1 84 ? -1.899 -9.499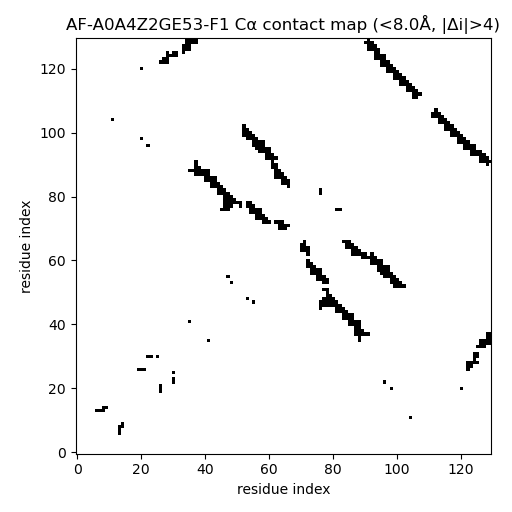 8.448 1.00 92.50 84 THR A CA 1
ATOM 650 C C . THR A 1 84 ? -1.903 -8.407 9.506 1.00 92.50 84 THR A C 1
ATOM 652 O O . THR A 1 84 ? -0.992 -8.336 10.338 1.00 92.50 84 THR A O 1
ATOM 655 N N . ALA A 1 85 ? -2.919 -7.553 9.465 1.00 92.12 85 ALA A N 1
ATOM 656 C CA . ALA A 1 85 ? -3.116 -6.463 10.407 1.00 92.12 85 ALA A CA 1
ATOM 657 C C . ALA A 1 85 ? -4.551 -6.474 10.939 1.00 92.12 85 ALA A C 1
ATOM 659 O O . ALA A 1 85 ? -5.501 -6.656 10.182 1.00 92.12 85 ALA A O 1
ATOM 660 N N . PHE A 1 86 ? -4.701 -6.266 12.245 1.00 93.56 86 PHE A N 1
ATOM 661 C CA . PHE A 1 86 ? -6.006 -6.220 12.902 1.00 93.56 86 PHE A CA 1
ATOM 662 C C . PHE A 1 86 ? -6.323 -4.788 13.302 1.00 93.56 86 PHE A C 1
ATOM 664 O O . PHE A 1 86 ? -5.568 -4.176 14.057 1.00 93.56 86 PHE A O 1
ATOM 671 N N . MET A 1 87 ? -7.432 -4.257 12.814 1.00 91.50 87 MET A N 1
ATOM 672 C CA . MET A 1 87 ? -7.860 -2.884 13.035 1.00 91.50 87 MET A CA 1
ATOM 673 C C . MET A 1 87 ? -9.242 -2.864 13.681 1.00 91.50 87 MET A C 1
ATOM 675 O O . MET A 1 87 ? -10.091 -3.705 13.395 1.00 91.50 87 MET A O 1
ATOM 679 N N . GLN A 1 88 ? -9.455 -1.876 14.542 1.00 91.62 88 GLN A N 1
ATOM 680 C CA . GLN A 1 88 ? -10.786 -1.465 14.960 1.00 91.62 88 GLN A CA 1
ATOM 681 C C . GLN A 1 88 ? -10.877 0.043 14.713 1.00 91.62 88 GLN A C 1
ATOM 683 O O . GLN A 1 88 ? -10.268 0.797 15.477 1.00 91.62 88 GLN A O 1
ATOM 688 N N . PRO A 1 89 ? -11.517 0.485 13.617 1.00 87.56 89 PRO A N 1
ATOM 689 C CA . PRO A 1 89 ? -11.518 1.886 13.244 1.00 87.56 89 PRO A CA 1
ATOM 690 C C . PRO A 1 89 ? -12.332 2.679 14.267 1.00 87.56 89 PRO A C 1
ATOM 692 O O . PRO A 1 89 ? -13.433 2.282 14.651 1.00 87.56 89 PRO A O 1
ATOM 695 N N . GLY A 1 90 ? -11.764 3.779 14.752 1.00 84.75 90 GLY A N 1
ATOM 696 C CA . GLY A 1 90 ? -12.424 4.667 15.714 1.00 84.75 90 GLY A CA 1
ATOM 697 C C . GLY A 1 90 ? -13.059 5.884 15.051 1.00 84.75 90 GLY A C 1
ATOM 698 O O . GLY A 1 90 ? -13.965 6.492 15.615 1.00 84.75 90 GLY A O 1
ATOM 699 N N . THR A 1 91 ? -12.584 6.234 13.858 1.00 81.06 91 THR A N 1
ATOM 700 C CA . THR A 1 91 ? -12.986 7.428 13.120 1.00 81.06 91 THR A CA 1
ATOM 701 C C . THR A 1 91 ? -13.044 7.136 11.623 1.00 81.06 91 THR A C 1
ATOM 703 O O . THR A 1 91 ? -12.218 6.361 11.128 1.00 81.06 91 THR A O 1
ATOM 706 N N . PRO A 1 92 ? -13.947 7.798 10.879 1.00 78.00 92 PRO A N 1
ATOM 707 C CA . PRO A 1 92 ? -13.837 7.896 9.429 1.00 78.00 92 PRO A CA 1
ATOM 708 C C . PRO A 1 92 ? -12.452 8.398 9.009 1.00 78.00 92 PRO A C 1
ATOM 710 O O . PRO A 1 92 ? -11.881 9.262 9.674 1.00 78.00 92 PRO A O 1
ATOM 713 N N . GLY A 1 93 ? -11.912 7.866 7.918 1.00 78.31 93 GLY A N 1
ATOM 714 C CA . GLY A 1 93 ? -10.600 8.252 7.398 1.00 78.31 93 GLY A CA 1
ATOM 715 C C . GLY A 1 93 ? -10.316 7.572 6.066 1.00 78.31 93 GLY A C 1
ATOM 716 O O . GLY A 1 93 ? -11.038 6.655 5.694 1.00 78.31 93 GLY A O 1
ATOM 717 N N . GLN A 1 94 ? -9.280 8.019 5.356 1.00 81.38 94 GLN A N 1
ATOM 718 C CA . GLN A 1 94 ? -8.893 7.485 4.048 1.00 81.38 94 GLN A CA 1
ATOM 719 C C . GLN A 1 94 ? -7.731 6.485 4.160 1.00 81.38 94 GLN A C 1
ATOM 721 O O . GLN A 1 94 ? -6.957 6.495 5.120 1.00 81.38 94 GLN A O 1
ATOM 726 N N . LEU A 1 95 ? -7.575 5.622 3.154 1.00 84.31 95 LEU A N 1
ATOM 727 C CA . LEU A 1 95 ? -6.391 4.776 3.001 1.00 84.31 95 LEU A CA 1
ATOM 728 C C . LEU A 1 95 ? -5.462 5.401 1.969 1.00 84.31 95 LEU A C 1
ATOM 730 O O . LEU A 1 95 ? -5.867 5.679 0.844 1.00 84.31 95 LEU A O 1
ATOM 734 N N . TYR A 1 96 ? -4.192 5.558 2.318 1.00 85.50 96 TYR A N 1
ATOM 735 C CA . TYR A 1 96 ? -3.167 6.008 1.388 1.00 85.50 96 TYR A CA 1
ATOM 736 C C . TYR A 1 96 ? -2.225 4.856 1.095 1.00 85.50 96 TYR A C 1
ATOM 738 O O . TYR A 1 96 ? -1.670 4.231 1.996 1.00 85.50 96 TYR A O 1
ATOM 746 N N . HIS A 1 97 ? -2.040 4.578 -0.184 1.00 87.31 97 HIS A N 1
ATOM 747 C CA . HIS A 1 97 ? -1.037 3.651 -0.658 1.00 87.31 97 HIS A CA 1
ATOM 748 C C . HIS A 1 97 ? 0.098 4.444 -1.289 1.00 87.31 97 HIS A C 1
ATOM 750 O O . HIS A 1 97 ? -0.092 5.113 -2.301 1.00 87.31 97 HIS A O 1
ATOM 756 N N . THR A 1 98 ? 1.278 4.365 -0.699 1.00 85.44 98 THR A N 1
ATOM 757 C CA . THR A 1 98 ? 2.510 4.837 -1.310 1.00 85.44 98 THR A CA 1
ATOM 758 C C . THR A 1 98 ? 3.263 3.653 -1.884 1.00 85.44 98 THR A C 1
ATOM 760 O O . THR A 1 98 ? 3.282 2.561 -1.317 1.00 85.44 98 THR A O 1
ATOM 763 N N . HIS A 1 99 ? 3.882 3.868 -3.029 1.00 85.25 99 HIS A N 1
ATOM 764 C CA . HIS A 1 99 ? 4.751 2.905 -3.664 1.00 85.25 99 HIS A CA 1
ATOM 765 C C . HIS A 1 99 ? 5.994 3.631 -4.150 1.00 85.25 99 HIS A C 1
ATOM 767 O O . HIS A 1 99 ? 5.897 4.646 -4.838 1.00 85.25 99 HIS A O 1
ATOM 773 N N . THR A 1 100 ? 7.150 3.114 -3.772 1.00 83.94 100 THR A N 1
ATOM 774 C CA . THR A 1 100 ? 8.441 3.622 -4.203 1.00 83.94 100 THR A CA 1
ATOM 775 C C . THR A 1 100 ? 9.174 2.501 -4.909 1.00 83.94 100 THR A C 1
ATOM 777 O O . THR A 1 100 ? 9.321 1.415 -4.350 1.00 83.94 100 THR A O 1
ATO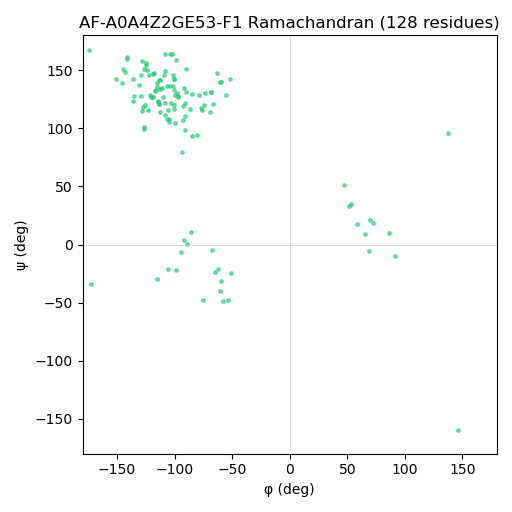M 780 N N . HIS A 1 101 ? 9.657 2.794 -6.110 1.00 84.94 101 HIS A N 1
ATOM 781 C CA . HIS A 1 101 ? 10.479 1.894 -6.906 1.00 84.94 101 HIS A CA 1
ATOM 782 C C . HIS A 1 101 ? 11.732 2.618 -7.382 1.00 84.94 101 HIS A C 1
ATOM 784 O O . HIS A 1 101 ? 11.729 3.832 -7.598 1.00 84.94 101 HIS A O 1
ATOM 790 N N . THR A 1 102 ? 12.840 1.892 -7.482 1.00 80.81 102 THR A N 1
ATOM 791 C CA . THR A 1 102 ? 14.106 2.418 -8.002 1.00 80.81 102 THR A CA 1
ATOM 792 C C . THR A 1 102 ? 14.640 1.484 -9.064 1.00 80.81 102 THR A C 1
ATOM 794 O O . THR A 1 102 ? 14.840 0.304 -8.798 1.00 80.81 102 THR A O 1
ATOM 797 N N . HIS A 1 103 ? 14.956 2.014 -10.237 1.00 79.81 103 HIS A N 1
ATOM 798 C CA . HIS A 1 103 ? 15.585 1.249 -11.302 1.00 79.81 103 HIS A CA 1
ATOM 799 C C . HIS A 1 103 ? 16.833 1.971 -11.820 1.00 79.81 103 HIS A C 1
ATOM 801 O O . HIS A 1 103 ? 17.040 3.167 -11.607 1.00 79.81 103 HIS A O 1
ATOM 807 N N . THR A 1 104 ? 17.732 1.212 -12.445 1.00 78.75 104 THR A N 1
ATOM 808 C CA . THR A 1 104 ? 18.975 1.736 -13.023 1.00 78.75 104 THR A CA 1
ATOM 809 C C . THR A 1 104 ? 19.053 1.334 -14.483 1.00 78.75 104 THR A C 1
ATOM 811 O O . THR A 1 104 ? 19.098 0.145 -14.794 1.00 78.75 104 THR A O 1
ATOM 814 N N . HIS A 1 105 ? 19.110 2.330 -15.359 1.00 74.50 105 HIS A N 1
ATOM 815 C CA . HIS A 1 105 ? 19.296 2.151 -16.790 1.00 74.50 105 HIS A CA 1
ATOM 816 C C . HIS A 1 105 ? 20.749 2.427 -17.183 1.00 74.50 105 HIS A C 1
ATOM 818 O O . HIS A 1 105 ? 21.441 3.271 -16.605 1.00 74.50 105 HIS A O 1
ATOM 824 N N . THR A 1 106 ? 21.238 1.683 -18.174 1.00 75.25 106 THR A N 1
ATOM 825 C CA . THR A 1 106 ? 22.578 1.860 -18.745 1.00 75.25 106 THR A CA 1
ATOM 826 C C . THR A 1 106 ? 22.464 1.982 -20.255 1.00 75.25 106 THR A C 1
ATOM 828 O O . THR A 1 106 ? 22.117 1.015 -20.928 1.00 75.25 106 THR A O 1
ATOM 831 N N . HIS A 1 107 ? 22.814 3.153 -20.787 1.00 73.56 107 HIS A N 1
ATOM 832 C CA . HIS A 1 107 ? 22.815 3.421 -22.225 1.00 73.56 107 HIS A CA 1
ATOM 833 C C . HIS A 1 107 ? 24.227 3.348 -22.795 1.00 73.56 107 HIS A C 1
ATOM 835 O O . HIS A 1 107 ? 25.174 3.900 -22.226 1.00 73.56 107 HIS A O 1
ATOM 841 N N . THR A 1 108 ? 24.367 2.698 -23.954 1.00 59.88 108 THR A N 1
ATOM 842 C CA . THR A 1 108 ? 25.636 2.604 -24.690 1.00 59.88 108 THR A CA 1
ATOM 843 C C . THR A 1 108 ? 25.437 3.070 -26.123 1.00 59.88 108 THR A C 1
ATOM 845 O O . THR A 1 108 ? 24.973 2.313 -26.967 1.00 59.88 108 THR A O 1
ATOM 848 N N . HIS A 1 109 ? 25.809 4.321 -26.400 1.00 64.00 109 HIS A N 1
ATOM 849 C CA . HIS A 1 109 ? 25.686 4.890 -27.748 1.00 64.00 109 HIS A CA 1
ATOM 850 C C . HIS A 1 109 ? 27.043 5.227 -28.386 1.00 64.00 109 HIS A C 1
ATOM 852 O O . HIS A 1 109 ? 27.183 5.159 -29.602 1.00 64.00 109 HIS A O 1
ATOM 858 N N . THR A 1 110 ? 28.053 5.572 -27.578 1.00 70.69 110 THR A N 1
ATOM 859 C CA . THR A 1 110 ? 29.492 5.745 -27.921 1.00 70.69 110 THR A CA 1
ATOM 860 C C . THR A 1 110 ? 30.284 5.967 -26.622 1.00 70.69 110 THR A C 1
ATOM 862 O O . THR A 1 110 ? 31.399 5.476 -26.469 1.00 70.69 110 THR A O 1
ATOM 865 N N . HIS A 1 111 ? 29.662 6.647 -25.652 1.00 65.75 111 HIS A N 1
ATOM 866 C CA . HIS A 1 111 ? 30.045 6.681 -24.241 1.00 65.75 111 HIS A CA 1
ATOM 867 C C . HIS A 1 111 ? 29.024 5.895 -23.406 1.00 65.75 111 HIS A C 1
ATOM 869 O O . HIS A 1 111 ? 27.848 5.829 -23.773 1.00 65.75 111 HIS A O 1
ATOM 875 N N . THR A 1 112 ? 29.482 5.289 -22.309 1.00 69.38 112 THR A N 1
ATOM 876 C CA . THR A 1 112 ? 28.628 4.590 -21.341 1.00 69.38 112 THR A CA 1
ATOM 877 C C . THR A 1 112 ? 28.116 5.596 -20.317 1.00 69.38 112 THR A C 1
ATOM 879 O O . THR A 1 112 ? 28.911 6.175 -19.576 1.00 69.38 112 THR A O 1
ATOM 882 N N . HIS A 1 113 ? 26.799 5.795 -20.275 1.00 72.38 113 HIS A N 1
ATOM 883 C CA . HIS A 1 113 ? 26.129 6.596 -19.252 1.00 72.38 113 HIS A CA 1
ATOM 884 C C . HIS A 1 113 ? 25.180 5.703 -18.451 1.00 72.38 113 HIS A C 1
ATOM 886 O O . HIS A 1 113 ? 24.412 4.927 -19.019 1.00 72.38 113 HIS A O 1
ATOM 892 N N . THR A 1 114 ? 25.251 5.812 -17.126 1.00 75.31 114 THR A N 1
ATOM 893 C CA . THR A 1 114 ? 24.394 5.079 -16.190 1.00 75.31 114 THR A CA 1
ATOM 894 C C . THR A 1 114 ? 23.513 6.085 -15.467 1.00 75.31 114 THR A C 1
ATOM 896 O O . THR A 1 114 ? 24.028 7.017 -14.846 1.00 75.31 114 THR A O 1
ATOM 899 N N . HIS A 1 115 ? 22.200 5.892 -15.553 1.00 77.44 115 HIS A N 1
ATOM 900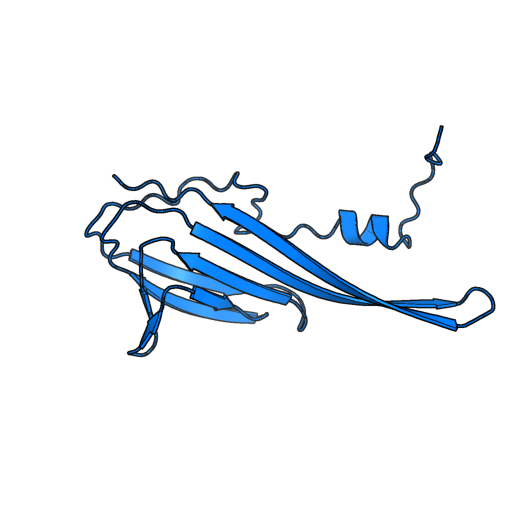 C CA . HIS A 1 115 ? 21.197 6.717 -14.893 1.00 77.44 115 HIS A CA 1
ATOM 901 C C . HIS A 1 115 ? 20.434 5.874 -13.872 1.00 77.44 115 HIS A C 1
ATOM 903 O O . HIS A 1 115 ? 20.012 4.756 -14.158 1.00 77.44 115 HIS A O 1
ATOM 909 N N . THR A 1 116 ? 20.272 6.411 -12.666 1.00 80.19 116 THR A N 1
ATOM 910 C CA . THR A 1 116 ? 19.468 5.793 -11.609 1.00 80.19 116 THR A CA 1
ATOM 911 C C . THR A 1 116 ? 18.274 6.690 -11.340 1.00 80.19 116 THR A C 1
ATOM 913 O O . THR A 1 116 ? 18.448 7.864 -11.003 1.00 80.19 116 THR A O 1
ATOM 916 N N . HIS A 1 117 ? 17.077 6.129 -11.474 1.00 80.06 117 HIS A N 1
ATOM 917 C CA . HIS A 1 117 ? 15.817 6.822 -11.255 1.00 80.06 117 HIS A CA 1
ATOM 918 C C . HIS A 1 117 ? 15.082 6.214 -10.064 1.00 80.06 117 HIS A C 1
ATOM 920 O O . HIS A 1 117 ? 15.043 4.997 -9.884 1.00 80.06 117 HIS A O 1
ATOM 926 N N . THR A 1 118 ? 14.487 7.081 -9.248 1.00 82.75 118 THR A N 1
ATOM 927 C CA . THR A 1 118 ? 13.633 6.690 -8.125 1.00 82.75 118 THR A CA 1
ATOM 928 C C . THR A 1 118 ? 12.275 7.342 -8.317 1.00 82.75 118 THR A C 1
ATOM 930 O O . THR A 1 118 ? 12.153 8.568 -8.271 1.00 82.75 118 THR A O 1
ATOM 933 N N . HIS A 1 119 ? 11.254 6.514 -8.502 1.00 81.81 119 HIS A N 1
ATOM 934 C CA . HIS A 1 119 ? 9.876 6.934 -8.694 1.00 81.81 119 HIS A CA 1
ATOM 935 C C . HIS A 1 119 ? 9.090 6.693 -7.408 1.00 81.81 119 HIS A C 1
ATOM 937 O O . HIS A 1 119 ? 9.242 5.673 -6.735 1.00 81.81 119 HIS A O 1
ATOM 943 N N . THR A 1 120 ? 8.270 7.669 -7.018 1.00 83.56 120 THR A N 1
ATOM 944 C CA . THR A 1 120 ? 7.367 7.551 -5.869 1.00 83.56 120 THR A CA 1
ATOM 945 C C . THR A 1 120 ? 5.960 7.908 -6.306 1.00 83.56 120 THR A C 1
ATOM 947 O O . THR A 1 120 ? 5.692 9.036 -6.718 1.00 83.56 120 THR A O 1
ATOM 950 N N . HIS A 1 121 ? 5.062 6.937 -6.195 1.00 82.94 121 HIS A N 1
ATOM 951 C CA . HIS A 1 121 ? 3.662 7.058 -6.545 1.00 82.94 121 HIS A CA 1
ATOM 952 C C . HIS A 1 121 ? 2.794 7.021 -5.283 1.00 82.94 121 HIS A C 1
ATOM 954 O O . HIS A 1 121 ? 2.952 6.149 -4.429 1.00 82.94 121 HIS A O 1
ATOM 960 N N . THR A 1 122 ? 1.818 7.925 -5.197 1.00 84.12 122 THR A N 1
ATOM 961 C CA . THR A 1 122 ? 0.838 7.960 -4.103 1.00 84.12 122 THR A CA 1
ATOM 962 C C . THR A 1 122 ? -0.566 7.764 -4.658 1.00 84.12 122 THR A C 1
ATOM 964 O O . THR A 1 122 ? -0.996 8.468 -5.568 1.00 84.12 122 THR A O 1
ATOM 967 N N . GLN A 1 123 ? -1.293 6.800 -4.105 1.00 80.12 123 GLN A N 1
ATOM 968 C CA . GLN A 1 123 ? -2.694 6.518 -4.391 1.00 80.12 123 GLN A CA 1
ATOM 969 C C . GLN A 1 123 ? -3.537 6.768 -3.155 1.00 80.12 123 GLN A C 1
ATOM 971 O O . GLN A 1 123 ? -3.197 6.337 -2.056 1.00 80.12 123 GLN A O 1
ATOM 976 N N . ILE A 1 124 ? -4.670 7.425 -3.362 1.00 80.94 124 ILE A N 1
ATOM 977 C CA . ILE A 1 124 ? -5.684 7.619 -2.333 1.00 80.94 124 ILE A CA 1
ATOM 978 C C . ILE A 1 124 ? -6.775 6.593 -2.606 1.00 80.94 124 ILE A C 1
ATOM 980 O O . ILE A 1 124 ? -7.404 6.635 -3.656 1.00 80.94 124 ILE A O 1
ATOM 984 N N . CYS A 1 125 ? -6.983 5.663 -1.687 1.00 73.50 125 CYS A N 1
ATOM 985 C CA . CYS A 1 125 ? -8.124 4.763 -1.696 1.00 73.50 125 CYS A CA 1
ATOM 986 C C . CYS A 1 125 ? -9.142 5.291 -0.689 1.00 73.50 125 CYS A C 1
ATOM 988 O O . CYS A 1 125 ? -8.845 5.425 0.501 1.00 73.50 125 CYS A O 1
ATOM 990 N N . SER A 1 126 ? -10.343 5.604 -1.165 1.00 66.44 126 SER A N 1
ATOM 991 C CA . SER A 1 126 ? -11.416 6.030 -0.275 1.00 66.44 126 SER A CA 1
ATOM 992 C C . SER A 1 126 ? -11.828 4.871 0.615 1.00 66.44 126 SER A C 1
ATOM 994 O O . SER A 1 126 ? -12.224 3.814 0.126 1.00 66.44 126 SER A O 1
ATOM 996 N N . LEU A 1 127 ? -11.716 5.088 1.920 1.00 65.00 127 LEU A N 1
ATOM 997 C CA . LEU A 1 127 ? -12.279 4.212 2.929 1.00 65.00 127 LEU A CA 1
ATOM 998 C C . LEU A 1 127 ? -13.579 4.870 3.368 1.00 65.00 127 LEU A C 1
ATOM 1000 O O . LEU A 1 127 ? -13.578 5.884 4.063 1.00 65.00 127 LEU A O 1
ATOM 1004 N N . GLN A 1 128 ? -14.707 4.330 2.920 1.00 60.53 128 GLN A N 1
ATOM 1005 C CA . GLN A 1 128 ? -15.986 4.821 3.415 1.00 60.53 128 GLN A CA 1
ATOM 1006 C C . GLN A 1 128 ? -16.212 4.250 4.805 1.00 60.53 128 GLN A C 1
ATOM 1008 O O . GLN A 1 128 ? -16.305 3.033 4.979 1.00 60.53 128 GLN A O 1
ATOM 1013 N N . ALA A 1 129 ? -16.293 5.151 5.781 1.00 60.50 129 ALA A N 1
ATOM 1014 C CA . ALA A 1 129 ? -16.836 4.814 7.077 1.00 60.50 129 ALA A CA 1
ATOM 1015 C C . ALA A 1 129 ? -18.337 5.091 7.133 1.00 60.50 129 ALA A C 1
ATOM 1017 O O . ALA A 1 129 ? -18.783 6.134 6.652 1.00 60.50 129 ALA A O 1
ATOM 1018 N N . CYS A 1 130 ? -19.091 4.138 7.689 1.00 64.62 130 CYS A N 1
ATOM 1019 C CA . CYS A 1 130 ? -20.496 4.327 8.056 1.00 64.62 130 CYS A CA 1
ATOM 1020 C C . CYS A 1 130 ? -20.630 5.257 9.267 1.00 64.62 130 CYS A C 1
ATOM 1022 O O . CYS A 1 130 ? -19.755 5.188 10.164 1.00 64.62 130 CYS A O 1
#

Nearest PDB structures (foldseek):
  2j5w-assembly1_A  TM=8.034E-01  e=8.626E-07  Homo sapiens
  1kcw-assembly1_A  TM=8.043E-01  e=1.551E-06  Homo sapiens
  4enz-assembly1_A  TM=8.052E-01  e=2.025E-06  Homo sapiens
  4ejx-assembly1_A  TM=8.076E-01  e=2.135E-06  Homo sapiens
  7kwo-assembly1_A  TM=7.637E-01  e=1.105E-04  Homo sapiens

Foldseek 3Di:
DDDDPDDDCPDPVNVVVPPDDDDVSDFQQPDDDQEDAQQDWDKDKDADADDQQKKKKKFWPQWWWDFPNDIDRIDIHGHGDIGITITRHHDATKIKMKIKGKDKDWDDDPDIDIDIDIDIDMHIHHHHYD

Organism: NCBI:txid230148

InterPro domains:
  IPR008972 Cupredoxin [G3DSA:2.60.40.420] (2-127)
  IPR008972 Cupredoxin [SSF49503] (8-105)

Sequence (130 aa):
MFGSTDTNPEGEDFEESNLMHAVNGRMYGNLQGLEMCAGDKVSWYTFGLGTEVDIHGVYFEGNTFKKQSTTRDTLSLFPHTTATAFMQPGTPGQLYHTHTHTHTHTHTHTHTHTHTHTHTHTQICSLQAC